Protein AF-A0A434SRY8-F1 (afdb_monomer_lite)

Structure (mmCIF, N/CA/C/O backbone):
data_AF-A0A434SRY8-F1
#
_entry.id   AF-A0A434SRY8-F1
#
loop_
_atom_site.group_PDB
_atom_site.id
_atom_site.type_symbol
_atom_site.label_atom_id
_atom_site.label_alt_id
_atom_site.label_comp_id
_atom_site.label_asym_id
_atom_site.label_entity_id
_atom_site.label_seq_id
_atom_site.pdbx_PDB_ins_code
_atom_site.Cartn_x
_atom_site.Cartn_y
_atom_site.Cartn_z
_atom_site.occupancy
_atom_site.B_iso_or_equiv
_atom_site.auth_seq_id
_atom_site.auth_comp_id
_atom_site.auth_asym_id
_atom_site.auth_atom_id
_atom_site.pdbx_PDB_model_num
ATOM 1 N N . MET A 1 1 ? 9.957 15.143 -13.910 1.00 42.16 1 MET A N 1
ATOM 2 C CA . MET A 1 1 ? 8.634 15.068 -14.562 1.00 42.16 1 MET A CA 1
ATOM 3 C C . MET A 1 1 ? 7.667 14.440 -13.578 1.00 42.16 1 MET A C 1
ATOM 5 O O . MET A 1 1 ? 7.929 13.331 -13.135 1.00 42.16 1 MET A O 1
ATOM 9 N N . SER A 1 2 ? 6.618 15.154 -13.178 1.00 54.91 2 SER A N 1
ATOM 10 C CA . SER A 1 2 ? 5.558 14.633 -12.310 1.00 54.91 2 SER A CA 1
ATOM 11 C C . SER A 1 2 ? 4.725 13.626 -13.107 1.00 54.91 2 SER A C 1
ATOM 13 O O . SER A 1 2 ? 4.084 13.990 -14.091 1.00 54.91 2 SER A O 1
ATOM 15 N N . ARG A 1 3 ? 4.778 12.341 -12.739 1.00 70.38 3 ARG A N 1
ATOM 16 C CA . ARG A 1 3 ? 3.899 11.313 -13.308 1.00 70.38 3 ARG A CA 1
ATOM 17 C C . ARG A 1 3 ? 2.503 11.512 -12.713 1.00 70.38 3 ARG A C 1
ATOM 19 O O . ARG A 1 3 ? 2.330 11.371 -11.510 1.00 70.38 3 ARG A O 1
ATOM 26 N N . ASN A 1 4 ? 1.526 11.846 -13.554 1.00 71.62 4 ASN A N 1
ATOM 27 C CA . ASN A 1 4 ? 0.166 12.198 -13.125 1.00 71.62 4 ASN A CA 1
ATOM 28 C C . ASN A 1 4 ? -0.820 11.014 -13.114 1.00 71.62 4 ASN A C 1
ATOM 30 O O . ASN A 1 4 ? -2.006 11.214 -12.854 1.00 71.62 4 ASN A O 1
ATOM 34 N N . THR A 1 5 ? -0.383 9.794 -13.450 1.00 86.06 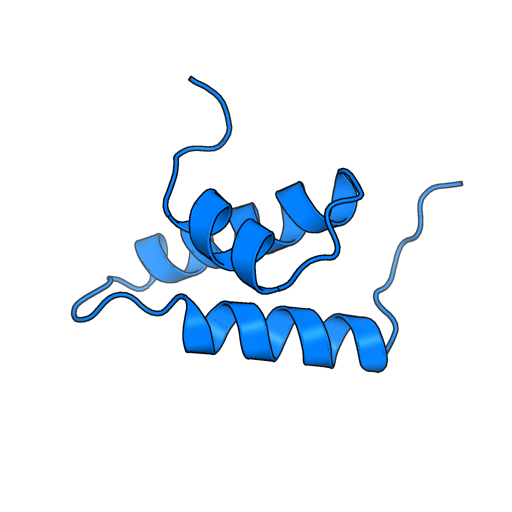5 THR A N 1
ATOM 35 C CA . THR A 1 5 ? -1.275 8.625 -13.556 1.00 86.06 5 THR A CA 1
ATOM 36 C C . THR A 1 5 ? -0.511 7.317 -13.345 1.00 86.06 5 THR A C 1
ATOM 38 O O . THR A 1 5 ? 0.605 7.168 -13.848 1.00 86.06 5 THR A O 1
ATOM 41 N N . PHE A 1 6 ? -1.124 6.372 -12.626 1.00 91.44 6 PHE A N 1
ATOM 42 C CA . PHE A 1 6 ? -0.640 4.997 -12.494 1.00 91.44 6 PHE A CA 1
ATOM 43 C C . PHE A 1 6 ? -0.998 4.174 -13.734 1.00 91.44 6 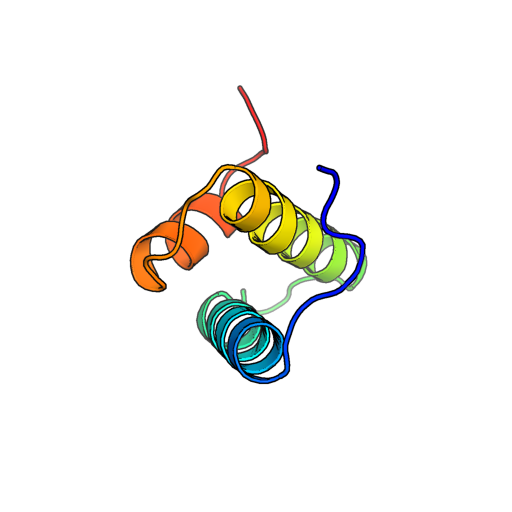PHE A C 1
ATOM 45 O O . PHE A 1 6 ? -2.091 4.279 -14.285 1.00 91.44 6 PHE A O 1
ATOM 52 N N . THR A 1 7 ? -0.071 3.336 -14.172 1.00 94.94 7 THR A N 1
ATOM 53 C CA . THR A 1 7 ? -0.318 2.306 -15.179 1.00 94.94 7 THR A CA 1
ATOM 54 C C . THR A 1 7 ? -1.173 1.177 -14.590 1.00 94.94 7 THR A C 1
ATOM 56 O O . THR A 1 7 ? -1.175 0.980 -13.373 1.00 94.94 7 THR A O 1
ATOM 59 N N . PRO A 1 8 ? -1.840 0.360 -15.426 1.00 96.38 8 PRO A N 1
ATOM 60 C CA . PRO A 1 8 ? -2.624 -0.775 -14.938 1.00 96.38 8 PRO A CA 1
ATOM 61 C C . PRO A 1 8 ? -1.829 -1.751 -14.058 1.00 96.38 8 PRO A C 1
ATOM 63 O O . PRO A 1 8 ? -2.361 -2.274 -13.083 1.00 96.38 8 PRO A O 1
ATOM 66 N N . ALA A 1 9 ? -0.546 -1.972 -14.368 1.00 96.00 9 ALA A N 1
ATOM 67 C CA . ALA A 1 9 ? 0.326 -2.835 -13.573 1.00 96.00 9 ALA A CA 1
ATOM 68 C C . ALA A 1 9 ? 0.589 -2.256 -12.173 1.00 96.00 9 ALA A C 1
ATOM 70 O O . ALA A 1 9 ? 0.561 -2.992 -11.189 1.00 96.00 9 ALA A O 1
ATOM 71 N N . GLU A 1 10 ? 0.782 -0.940 -12.074 1.00 96.12 10 GLU A N 1
ATOM 72 C CA . GLU A 1 10 ? 0.948 -0.250 -10.792 1.00 96.12 10 GLU A CA 1
ATOM 73 C C . GLU A 1 10 ? -0.347 -0.258 -9.988 1.00 96.12 10 GLU A C 1
ATOM 75 O O . GLU A 1 10 ? -0.327 -0.547 -8.799 1.00 96.12 10 GLU A O 1
ATOM 80 N N . THR A 1 11 ? -1.495 -0.023 -10.624 1.00 96.00 11 THR A N 1
ATOM 81 C CA . THR A 1 11 ? -2.791 -0.133 -9.943 1.00 96.00 11 THR A CA 1
ATOM 82 C C . THR A 1 11 ? -3.029 -1.552 -9.422 1.00 96.00 11 THR A C 1
ATOM 84 O O . THR A 1 11 ? -3.491 -1.717 -8.295 1.00 96.00 11 THR A O 1
ATOM 87 N N . ALA A 1 12 ? -2.667 -2.581 -10.194 1.00 97.38 12 ALA A N 1
ATOM 88 C CA . ALA A 1 12 ? -2.770 -3.972 -9.758 1.00 97.38 12 ALA A CA 1
ATOM 89 C C . ALA A 1 12 ? -1.838 -4.285 -8.575 1.00 97.38 12 ALA A C 1
ATOM 91 O O . ALA A 1 12 ? -2.251 -4.975 -7.645 1.00 97.38 12 ALA A O 1
ATOM 92 N N . LEU A 1 13 ? -0.603 -3.772 -8.594 1.00 97.38 13 LEU A N 1
ATOM 93 C CA . LEU A 1 13 ? 0.348 -3.869 -7.483 1.00 97.38 13 LEU A CA 1
ATOM 94 C C . LEU A 1 13 ? -0.222 -3.228 -6.211 1.00 97.38 13 LEU A C 1
ATOM 96 O O . LEU A 1 13 ? -0.333 -3.883 -5.177 1.00 97.38 13 LEU A O 1
ATOM 100 N N . LEU A 1 14 ? -0.640 -1.964 -6.304 1.00 97.44 14 LEU A N 1
ATOM 101 C CA . LEU A 1 14 ? -1.175 -1.201 -5.176 1.00 97.44 14 LEU A CA 1
ATOM 102 C C . LEU A 1 14 ? -2.450 -1.846 -4.613 1.00 97.44 14 LEU A C 1
ATOM 104 O O . LEU A 1 14 ? -2.624 -1.884 -3.398 1.00 97.44 14 LEU A O 1
ATOM 108 N N . GLY A 1 15 ? -3.303 -2.412 -5.474 1.00 97.50 15 GLY A N 1
ATOM 109 C CA . GLY A 1 15 ? -4.485 -3.168 -5.059 1.00 97.50 15 GLY A CA 1
ATOM 110 C C . GLY A 1 15 ? -4.140 -4.432 -4.263 1.00 97.50 15 GLY A C 1
ATOM 111 O O . GLY A 1 15 ? -4.737 -4.674 -3.216 1.00 97.50 15 GLY A O 1
ATOM 112 N N . ARG A 1 16 ? -3.135 -5.211 -4.697 1.00 97.94 16 ARG A N 1
ATOM 113 C CA . ARG A 1 16 ? -2.665 -6.390 -3.941 1.00 97.94 16 ARG A CA 1
ATOM 114 C C . ARG A 1 16 ? -2.089 -6.015 -2.582 1.00 97.94 16 ARG A C 1
ATOM 116 O O . ARG A 1 16 ? -2.417 -6.663 -1.591 1.00 97.94 16 ARG A O 1
ATOM 123 N N . VAL A 1 17 ? -1.262 -4.972 -2.529 1.00 97.94 17 VAL A N 1
ATOM 124 C CA . VAL A 1 17 ? -0.693 -4.445 -1.278 1.00 97.94 17 VAL A CA 1
ATOM 125 C C . VAL A 1 17 ? -1.803 -3.969 -0.342 1.00 97.94 17 VAL A C 1
ATOM 127 O O . VAL A 1 17 ? -1.771 -4.260 0.854 1.00 97.94 17 VAL A O 1
ATOM 130 N N . PHE A 1 18 ? -2.810 -3.273 -0.874 1.00 97.50 18 PHE A N 1
ATOM 131 C CA . PHE A 1 18 ? -3.948 -2.816 -0.088 1.00 97.50 18 PHE A CA 1
ATOM 132 C C . PHE A 1 18 ? -4.733 -3.983 0.517 1.00 97.50 18 PHE A C 1
ATOM 134 O O . PHE A 1 18 ? -5.015 -3.950 1.713 1.00 97.50 18 PHE A O 1
ATOM 141 N N . GLU A 1 19 ? -5.024 -5.040 -0.236 1.00 96.44 19 GLU A N 1
ATOM 142 C CA . GLU A 1 19 ? -5.740 -6.185 0.339 1.00 96.44 19 GLU A CA 1
ATOM 143 C C . GLU A 1 19 ? -4.884 -7.019 1.292 1.00 96.44 19 GLU A C 1
ATOM 145 O O . GLU A 1 19 ? -5.332 -7.416 2.366 1.00 96.44 19 GLU A O 1
ATOM 150 N N . SER A 1 20 ? -3.615 -7.232 0.956 1.00 95.94 20 SER A N 1
ATOM 151 C CA . SER A 1 2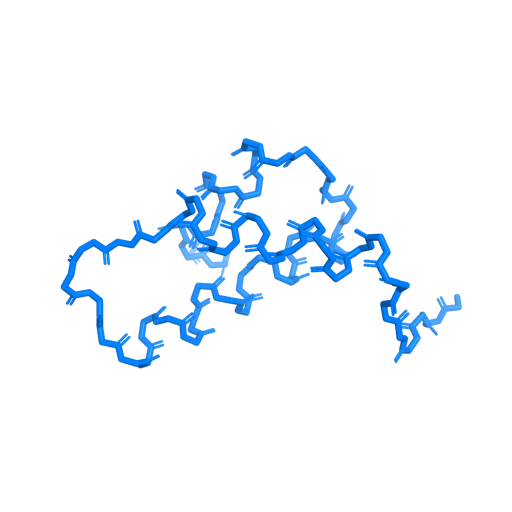0 ? -2.702 -8.029 1.786 1.00 95.94 20 SER A CA 1
ATOM 152 C C . SER A 1 20 ? -2.333 -7.317 3.094 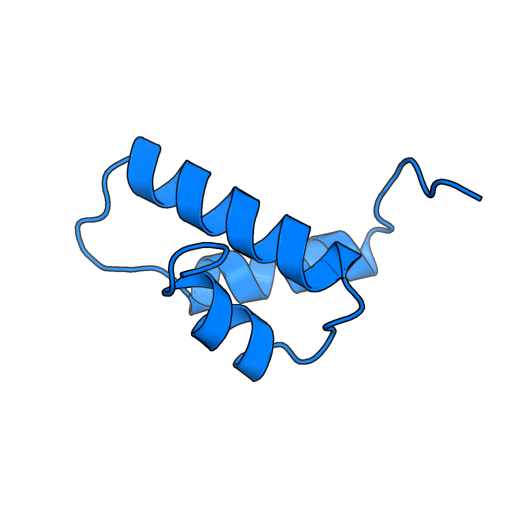1.00 95.94 20 SER A C 1
ATOM 154 O O . SER A 1 20 ? -2.030 -7.951 4.104 1.00 95.94 20 SER A O 1
ATOM 156 N N . GLY A 1 21 ? -2.369 -5.982 3.093 1.00 92.81 21 GLY A N 1
ATOM 157 C CA . GLY A 1 21 ? -2.123 -5.137 4.257 1.00 92.81 21 GLY A CA 1
ATOM 158 C C . GLY A 1 21 ? -3.342 -4.892 5.150 1.00 92.81 21 GLY A C 1
ATOM 159 O O . GLY A 1 21 ? -3.194 -4.152 6.124 1.00 92.81 21 GLY A O 1
ATOM 160 N N . ARG A 1 22 ? -4.513 -5.467 4.834 1.00 92.94 22 ARG A N 1
ATOM 161 C CA . ARG A 1 22 ? -5.776 -5.264 5.563 1.00 92.94 22 ARG A CA 1
ATOM 162 C C . ARG A 1 22 ? -5.630 -5.562 7.057 1.00 92.94 22 ARG A C 1
ATOM 164 O O . ARG A 1 22 ? -4.966 -6.522 7.450 1.00 92.94 22 ARG A O 1
ATOM 171 N N . ILE A 1 23 ? -6.256 -4.728 7.883 1.00 90.56 23 ILE A N 1
ATOM 172 C CA . ILE A 1 23 ? -6.305 -4.892 9.340 1.00 90.56 23 ILE A CA 1
ATOM 173 C C . ILE A 1 23 ? -7.747 -5.225 9.716 1.00 90.56 23 ILE A C 1
ATOM 175 O O . ILE A 1 23 ? -8.672 -4.508 9.339 1.00 90.56 23 ILE A O 1
ATOM 179 N N . ASP A 1 24 ? -7.962 -6.327 10.431 1.00 92.94 24 ASP A N 1
ATOM 180 C CA . ASP A 1 24 ? -9.313 -6.714 10.837 1.00 92.94 24 ASP A CA 1
ATOM 181 C C . ASP A 1 24 ? -9.923 -5.671 11.783 1.00 92.94 24 ASP A C 1
ATOM 183 O O . ASP A 1 24 ? -9.297 -5.241 12.752 1.00 92.94 24 ASP A O 1
ATOM 187 N N . GLY A 1 25 ? -11.159 -5.265 11.484 1.00 93.75 25 GLY A N 1
ATOM 188 C CA . GLY A 1 25 ? -11.882 -4.250 12.252 1.00 93.75 25 GLY A CA 1
ATOM 189 C C . GLY A 1 25 ? -11.482 -2.801 11.957 1.00 93.75 25 GLY A C 1
ATOM 190 O O . GLY A 1 25 ? -11.895 -1.920 12.706 1.00 93.75 25 GLY A O 1
ATOM 191 N N . GLU A 1 26 ? -10.705 -2.535 10.900 1.00 92.94 26 GLU A N 1
ATOM 192 C CA . GLU A 1 26 ? -10.361 -1.160 10.521 1.00 92.94 26 GLU A CA 1
ATOM 193 C C . GLU A 1 26 ? -11.599 -0.332 10.122 1.00 92.94 26 GLU A C 1
ATOM 195 O O . GLU A 1 26 ? -12.469 -0.805 9.383 1.00 92.94 26 GLU A O 1
ATOM 200 N N . THR A 1 27 ? -11.670 0.912 10.607 1.00 96.12 27 THR A N 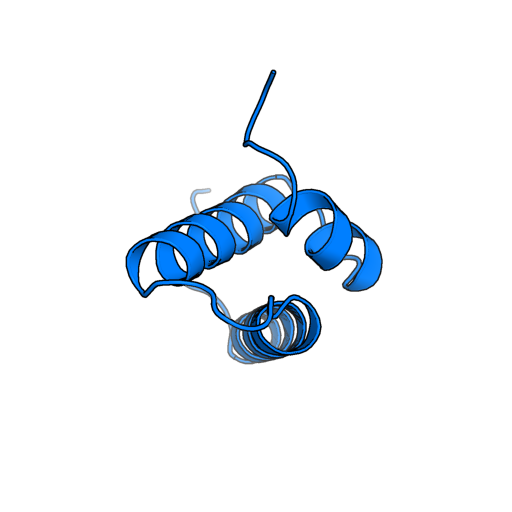1
ATOM 201 C CA . THR A 1 27 ? -12.678 1.890 10.165 1.00 96.12 27 THR A CA 1
ATOM 202 C C . THR A 1 27 ? -12.382 2.362 8.742 1.00 96.12 27 THR A C 1
ATOM 204 O O . THR A 1 27 ? -11.273 2.183 8.231 1.00 96.12 27 THR A O 1
ATOM 207 N N . GLU A 1 28 ? -13.352 3.001 8.088 1.00 95.56 28 GLU A N 1
ATOM 208 C CA . GLU A 1 28 ? -13.141 3.547 6.741 1.00 95.56 28 GLU A CA 1
ATOM 209 C C . GLU A 1 28 ? -12.022 4.603 6.722 1.00 95.56 28 GLU A C 1
ATOM 211 O O . GLU A 1 28 ? -11.158 4.572 5.848 1.00 95.56 28 GLU A O 1
ATOM 216 N N . GLU A 1 29 ? -11.918 5.448 7.750 1.00 94.94 29 GLU A N 1
ATOM 217 C CA . GLU A 1 29 ? -10.831 6.430 7.869 1.00 94.94 29 GLU A CA 1
ATOM 218 C C . GLU A 1 29 ? -9.457 5.755 8.005 1.00 94.94 29 GLU A C 1
ATOM 220 O O . GLU A 1 29 ? -8.449 6.237 7.483 1.00 94.94 29 GLU A O 1
ATOM 225 N N . GLN A 1 30 ? -9.395 4.613 8.696 1.00 94.19 30 GLN A N 1
ATOM 226 C CA . GLN A 1 30 ? -8.163 3.837 8.829 1.00 94.19 30 GLN A CA 1
ATOM 227 C C . GLN A 1 30 ? -7.761 3.188 7.498 1.00 94.19 30 GLN A C 1
ATOM 229 O O . GLN A 1 30 ? -6.571 3.197 7.161 1.00 94.19 30 GLN A O 1
ATOM 234 N N . LYS A 1 31 ? -8.732 2.706 6.708 1.00 95.38 31 LYS A N 1
ATOM 235 C CA . LYS A 1 31 ? -8.501 2.215 5.338 1.00 95.38 31 LYS A CA 1
ATOM 236 C C . LYS A 1 31 ? -7.940 3.309 4.444 1.00 95.38 31 LYS A C 1
ATOM 238 O O . LYS A 1 31 ? -6.932 3.089 3.774 1.00 95.38 31 LYS A O 1
ATOM 243 N N . GLU A 1 32 ? -8.546 4.493 4.464 1.00 95.62 32 GLU A N 1
ATOM 244 C CA . GLU A 1 32 ? -8.097 5.638 3.668 1.00 95.62 32 GLU A CA 1
ATOM 245 C C . GLU A 1 32 ? -6.681 6.087 4.055 1.00 95.62 32 GLU A C 1
ATOM 247 O O . GLU A 1 32 ? -5.829 6.318 3.187 1.00 95.62 32 GLU A O 1
ATOM 252 N N . ALA A 1 33 ? -6.379 6.144 5.356 1.00 94.88 33 ALA A N 1
ATOM 253 C CA . ALA A 1 33 ? -5.041 6.474 5.843 1.00 94.88 33 ALA A CA 1
ATOM 254 C C . ALA A 1 33 ? -3.994 5.436 5.401 1.00 94.88 33 ALA A C 1
ATOM 256 O O . ALA A 1 33 ? -2.873 5.793 5.021 1.00 94.88 33 ALA A O 1
ATOM 257 N N . ARG A 1 34 ? -4.355 4.149 5.414 1.00 95.94 34 ARG A N 1
ATOM 258 C CA . ARG A 1 34 ? -3.496 3.052 4.952 1.00 95.94 34 ARG A CA 1
ATOM 259 C C . ARG A 1 34 ? -3.270 3.106 3.441 1.00 95.94 34 ARG A C 1
ATOM 261 O O . ARG A 1 34 ? -2.122 3.020 3.008 1.00 95.94 34 ARG A O 1
ATOM 268 N N . ALA A 1 35 ? -4.315 3.333 2.646 1.00 96.38 35 ALA A N 1
ATOM 269 C CA . ALA A 1 35 ? -4.201 3.538 1.201 1.00 96.38 35 ALA A CA 1
ATOM 270 C C . ALA A 1 35 ? -3.273 4.719 0.868 1.00 96.38 35 ALA A C 1
ATOM 272 O O . ALA A 1 35 ? -2.370 4.593 0.040 1.00 96.38 35 ALA A O 1
ATOM 273 N N . SER A 1 36 ? -3.429 5.837 1.582 1.00 95.81 36 SER A N 1
ATOM 274 C CA . SER A 1 36 ? -2.577 7.022 1.427 1.00 95.81 36 SER A CA 1
ATOM 275 C C . SER A 1 36 ? -1.106 6.716 1.713 1.00 95.81 36 SER A C 1
ATOM 277 O O . SER A 1 36 ? -0.229 7.136 0.959 1.00 95.81 36 SER A O 1
ATOM 279 N N . ARG A 1 37 ? -0.818 5.930 2.761 1.00 95.94 37 ARG A N 1
ATOM 280 C CA . ARG A 1 37 ? 0.547 5.469 3.066 1.00 95.94 37 ARG A CA 1
ATOM 281 C C . ARG A 1 37 ? 1.127 4.594 1.966 1.00 95.94 37 ARG A C 1
ATOM 283 O O . ARG A 1 37 ? 2.288 4.775 1.617 1.00 95.94 37 ARG A O 1
ATOM 290 N N . ILE A 1 38 ? 0.349 3.654 1.435 1.00 96.75 38 ILE A N 1
ATOM 291 C CA . ILE A 1 38 ? 0.796 2.765 0.353 1.00 96.75 38 ILE A CA 1
ATOM 292 C C . ILE A 1 38 ? 1.199 3.602 -0.866 1.00 96.75 38 ILE A C 1
ATOM 294 O O . ILE A 1 38 ? 2.306 3.451 -1.378 1.00 96.75 38 ILE A O 1
ATOM 298 N N . ILE A 1 39 ? 0.343 4.545 -1.268 1.00 95.31 39 ILE A N 1
ATOM 299 C CA . ILE A 1 39 ? 0.608 5.445 -2.396 1.00 95.31 39 ILE A CA 1
ATOM 300 C C . ILE A 1 39 ? 1.844 6.313 -2.128 1.00 95.31 39 ILE A C 1
ATOM 302 O O . ILE A 1 39 ? 2.714 6.409 -2.989 1.00 95.31 39 ILE A O 1
ATOM 306 N N . ALA A 1 40 ? 1.958 6.923 -0.945 1.00 94.44 40 ALA A N 1
ATOM 307 C CA . ALA A 1 40 ? 3.086 7.790 -0.609 1.00 94.44 40 ALA A CA 1
ATOM 308 C C . ALA A 1 40 ? 4.432 7.044 -0.631 1.00 94.44 40 ALA A C 1
ATOM 310 O O . ALA A 1 40 ? 5.395 7.545 -1.208 1.00 94.44 40 ALA A O 1
ATOM 311 N N . ASN A 1 41 ? 4.492 5.838 -0.057 1.00 95.56 41 ASN A N 1
ATOM 312 C CA . ASN A 1 41 ? 5.701 5.010 -0.072 1.00 95.56 41 ASN A CA 1
ATOM 313 C C . ASN A 1 41 ? 6.056 4.547 -1.493 1.00 95.56 41 ASN A C 1
ATOM 315 O O . ASN A 1 41 ? 7.222 4.605 -1.882 1.00 95.56 41 ASN A O 1
ATOM 319 N N . TYR A 1 42 ? 5.058 4.182 -2.303 1.00 95.94 42 TYR A N 1
ATOM 320 C CA . TYR A 1 42 ? 5.282 3.851 -3.709 1.00 95.94 42 TYR A CA 1
ATOM 321 C C . TYR A 1 42 ? 5.857 5.034 -4.497 1.00 95.94 42 TYR A C 1
ATOM 323 O O . TYR A 1 42 ? 6.852 4.906 -5.209 1.00 95.94 42 TYR A O 1
ATOM 331 N N . MET A 1 43 ? 5.281 6.224 -4.312 1.00 93.38 43 MET A N 1
ATOM 332 C CA . MET A 1 43 ? 5.766 7.457 -4.937 1.00 93.38 43 MET A CA 1
ATOM 333 C C . MET A 1 43 ? 7.168 7.863 -4.455 1.00 93.38 43 MET A C 1
ATOM 335 O O . MET A 1 43 ? 7.874 8.563 -5.181 1.00 93.38 43 MET A O 1
ATOM 339 N N . ALA A 1 44 ? 7.595 7.404 -3.274 1.00 93.25 44 ALA A N 1
ATOM 340 C CA . ALA A 1 44 ? 8.962 7.549 -2.773 1.00 93.25 44 ALA A CA 1
ATOM 341 C C . ALA A 1 44 ? 9.956 6.540 -3.391 1.00 93.25 44 ALA A C 1
ATOM 343 O O . ALA A 1 44 ? 11.142 6.576 -3.067 1.00 93.25 44 ALA A O 1
ATOM 344 N N . GLY A 1 45 ? 9.497 5.673 -4.301 1.00 94.50 45 GLY A N 1
ATOM 345 C CA . GLY A 1 45 ? 10.318 4.709 -5.037 1.00 94.50 45 GLY A CA 1
ATOM 346 C C . GLY A 1 45 ? 10.323 3.296 -4.453 1.00 94.50 45 GLY A C 1
ATOM 347 O O . GLY A 1 45 ? 11.046 2.440 -4.962 1.00 94.50 45 GLY A O 1
ATOM 348 N N . ILE A 1 46 ? 9.526 3.029 -3.416 1.00 96.31 46 ILE A N 1
ATOM 349 C CA . ILE A 1 46 ? 9.423 1.699 -2.808 1.00 96.31 46 ILE A CA 1
ATOM 350 C C . ILE A 1 46 ? 8.491 0.843 -3.662 1.00 96.31 46 ILE A C 1
ATOM 352 O O . ILE A 1 46 ? 7.333 1.186 -3.876 1.00 96.31 46 ILE A O 1
ATOM 356 N N . THR A 1 47 ? 8.997 -0.273 -4.175 1.00 95.50 47 THR A N 1
ATOM 357 C CA . THR A 1 47 ? 8.257 -1.123 -5.126 1.00 95.50 47 THR A CA 1
ATOM 358 C C . THR A 1 47 ? 8.091 -2.562 -4.654 1.00 95.50 47 THR A C 1
ATOM 360 O O . THR A 1 47 ? 7.293 -3.293 -5.240 1.00 95.50 47 THR A O 1
ATOM 363 N N . ASP A 1 48 ? 8.793 -2.960 -3.590 1.00 97.50 48 ASP A N 1
ATOM 364 C CA . ASP A 1 48 ? 8.627 -4.274 -2.979 1.00 97.50 48 ASP A CA 1
ATOM 365 C C . ASP A 1 48 ? 7.278 -4.362 -2.248 1.00 97.50 48 ASP A C 1
ATOM 367 O O . ASP A 1 48 ? 6.942 -3.514 -1.419 1.00 97.50 48 ASP A O 1
ATOM 371 N N . GLU A 1 49 ? 6.486 -5.389 -2.566 1.00 97.50 49 GLU A N 1
ATOM 372 C CA . GLU A 1 49 ? 5.143 -5.560 -1.996 1.00 97.50 49 GLU A CA 1
ATOM 373 C C . GLU A 1 49 ? 5.181 -5.752 -0.477 1.00 97.50 49 GLU A C 1
ATOM 375 O O . GLU A 1 49 ? 4.340 -5.197 0.233 1.00 97.50 49 GLU A O 1
ATOM 380 N N . THR A 1 50 ? 6.156 -6.508 0.029 1.00 96.81 50 THR A N 1
ATOM 381 C CA . THR A 1 50 ? 6.270 -6.809 1.461 1.00 96.81 50 THR A CA 1
ATOM 382 C C . THR A 1 50 ? 6.637 -5.547 2.229 1.00 96.81 50 THR A C 1
ATOM 384 O O . THR A 1 50 ? 5.992 -5.218 3.226 1.00 96.81 50 THR A O 1
ATOM 387 N N . GLU A 1 51 ? 7.609 -4.788 1.724 1.00 97.00 51 GLU A N 1
ATOM 388 C CA . GLU A 1 51 ? 8.024 -3.517 2.314 1.00 97.00 51 GLU A CA 1
ATOM 389 C C . GLU A 1 51 ? 6.879 -2.493 2.322 1.00 97.00 51 GLU A C 1
ATOM 391 O O . GLU A 1 51 ? 6.622 -1.845 3.341 1.00 97.00 51 GLU A O 1
ATOM 396 N N . LEU A 1 52 ? 6.118 -2.390 1.227 1.00 97.44 52 LEU A N 1
ATOM 397 C CA . LEU A 1 52 ? 4.948 -1.513 1.160 1.00 97.44 52 LEU A CA 1
ATOM 398 C C . LEU A 1 52 ? 3.873 -1.895 2.188 1.00 97.44 52 LEU A C 1
ATOM 400 O O . LEU A 1 52 ? 3.304 -1.009 2.835 1.00 97.44 52 LEU A O 1
ATOM 404 N N . ILE A 1 53 ? 3.607 -3.192 2.380 1.00 96.50 53 ILE A N 1
ATOM 405 C CA . ILE A 1 53 ? 2.673 -3.675 3.408 1.00 96.50 53 ILE A CA 1
ATOM 406 C C . ILE A 1 53 ? 3.162 -3.266 4.800 1.00 96.50 53 ILE A C 1
ATOM 408 O O . ILE A 1 53 ? 2.392 -2.696 5.579 1.00 96.50 53 ILE A O 1
ATOM 412 N N . GLU A 1 54 ? 4.432 -3.512 5.119 1.00 95.00 54 GLU A N 1
ATOM 413 C CA . GLU A 1 54 ? 5.001 -3.187 6.427 1.00 95.00 54 GLU A CA 1
ATOM 414 C C . GLU A 1 54 ? 4.970 -1.687 6.732 1.00 95.00 54 GLU A C 1
ATOM 416 O O . GLU A 1 54 ? 4.611 -1.281 7.843 1.00 95.00 54 GLU A O 1
ATOM 421 N N . LEU A 1 55 ? 5.317 -0.854 5.752 1.00 94.62 55 LEU A N 1
ATOM 422 C CA . LEU A 1 55 ? 5.324 0.598 5.903 1.00 94.62 55 LEU A CA 1
ATOM 423 C C . LEU A 1 55 ? 3.910 1.180 5.968 1.00 94.62 55 LEU A C 1
ATOM 425 O O . LEU A 1 55 ? 3.689 2.143 6.699 1.00 94.62 55 LEU A O 1
ATOM 429 N N . SER A 1 56 ? 2.924 0.573 5.298 1.00 93.25 56 SER A N 1
ATOM 430 C CA . SER A 1 56 ? 1.526 1.032 5.342 1.00 93.25 56 SER A CA 1
ATOM 431 C C . SER A 1 56 ? 0.888 0.975 6.736 1.00 93.25 56 SER A C 1
ATOM 433 O O . SER A 1 56 ? -0.048 1.723 7.042 1.00 93.25 56 SER A O 1
ATOM 435 N N . ARG A 1 57 ? 1.418 0.105 7.602 1.00 89.88 57 ARG A N 1
ATOM 436 C CA . ARG A 1 57 ? 0.972 -0.078 8.989 1.00 89.88 57 ARG A CA 1
ATOM 437 C C . ARG A 1 57 ? 1.588 0.943 9.947 1.00 89.88 57 ARG A C 1
ATOM 439 O O . ARG A 1 57 ? 1.124 1.066 11.078 1.00 89.88 57 ARG A O 1
ATOM 446 N N . LYS A 1 58 ? 2.613 1.680 9.514 1.00 85.62 58 LYS A N 1
ATOM 447 C CA . LYS A 1 58 ? 3.313 2.691 10.313 1.00 85.62 58 LYS A CA 1
ATOM 448 C C . LYS A 1 58 ? 2.829 4.097 9.920 1.00 85.62 58 LYS A C 1
ATOM 450 O O . LYS A 1 58 ? 2.451 4.312 8.770 1.00 85.62 58 LYS A O 1
ATOM 455 N N . PRO A 1 59 ? 2.809 5.073 10.841 1.00 76.62 59 PRO A N 1
ATOM 456 C CA . PRO A 1 59 ? 2.599 6.476 10.483 1.00 76.62 59 PRO A CA 1
ATOM 457 C C . PRO A 1 59 ? 3.619 6.950 9.427 1.00 76.62 59 PRO A C 1
ATOM 459 O O . PRO A 1 59 ? 4.754 6.472 9.404 1.00 76.62 59 PRO A O 1
ATOM 462 N N . LEU A 1 60 ? 3.220 7.877 8.544 1.00 68.75 60 LEU A N 1
ATOM 463 C CA . LEU A 1 60 ? 4.153 8.524 7.611 1.00 68.75 60 LEU A CA 1
ATOM 464 C C . LEU A 1 60 ? 5.019 9.507 8.398 1.00 68.75 60 LEU A C 1
ATOM 466 O O . LEU A 1 60 ? 4.531 10.557 8.802 1.00 68.75 60 LEU A O 1
ATOM 470 N N . GLY A 1 61 ? 6.292 9.169 8.597 1.00 63.62 61 GLY A N 1
ATOM 471 C CA . GLY A 1 61 ? 7.178 9.962 9.448 1.00 63.62 61 GLY A CA 1
ATOM 472 C C . GLY A 1 61 ? 6.917 9.728 10.939 1.00 63.62 61 GLY A C 1
ATOM 473 O O . GLY A 1 61 ? 5.857 9.247 11.333 1.00 63.62 61 GLY A O 1
ATOM 474 N N . ARG A 1 62 ? 7.948 9.989 11.749 1.00 51.31 62 ARG A N 1
ATOM 475 C CA . ARG A 1 62 ? 7.881 9.907 13.216 1.00 51.31 62 ARG A CA 1
ATOM 476 C C . ARG A 1 62 ? 6.809 10.827 13.784 1.00 51.31 62 ARG A C 1
ATOM 478 O O . ARG A 1 62 ? 6.710 11.963 13.272 1.00 51.31 62 ARG A O 1
#

Radius of gyration: 11.48 Å; chains: 1; bounding box: 24×23×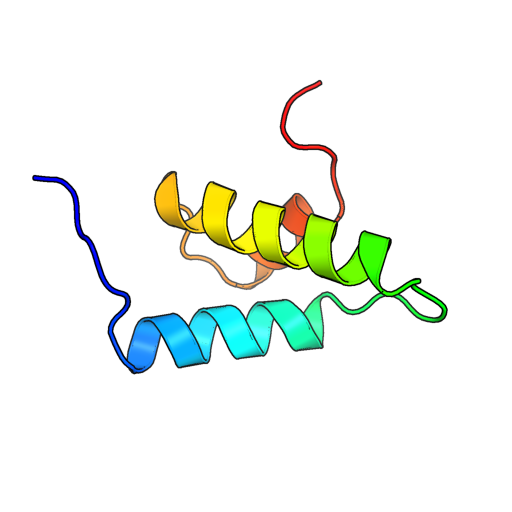28 Å

Secondary structure (DSSP, 8-state):
----S--HHHHHHHHHHHHHT--TT--HHHHHHHHHHHHHHHHTT---HHHHHHHHTS-S--

pLDDT: mean 90.82, std 11.87, range [42.16, 97.94]

Sequence (62 aa):
MSRNTFTPAETALLGRVFESGRIDGETEEQKEARASRIIANYMAGITDETELIELSRKPLGR

Foldseek 3Di:
DDDPDDDPVRVVLLVVLLVVLDDPPDDPVLSVQLSVQLVVVVVVVDRDSVVSSVRSVDHDDD